Protein AF-A0A2U7PNF9-F1 (afdb_monomer_lite)

Sequence (178 aa):
MKEKFFTKRNGVICWSYKHEKCIKCGKTEHKHKGRGLCLSCFNKERRNIGNTPVLIKISRKREQIRKRIATILRNTKRKRILDKKIYQKIWRFEKVSKKMLKNGKNPLKIFLNGNLTYLPFEHLDKPSLKGSKYLNSKTEFKKNHKKYEVETRDYKRKLRILGLYKKYFNIYLKTKKG

Secondary structure (DSSP, 8-state):
---TT-EEETTEEESBTTBSS-TTT---SSB-SSTT-BHHHHHHHHHHTSHHHHHHHHHHHHHHHHHHHHHHHHHHHHHHHHHHHHHHHHHHHHHHHHHHHHTT--PPEEEETTEEEE-SSS--PPP----SSS---HHHHHHHHHHHHHHHHHHHHHHHHHHHHHHHHHHHHHHH--

Foldseek 3Di:
DDPPPFDDDPNQTCLDPPGRAQPPPRDPPARDPDDSHHPVVVVVVVVVVPVVVVVVVVVVVVVVVVVVVVVVVVVVVVVVVVLVVLVVLLVVQQVLQVVCVVVVHAFDWDDAPNDTDGGNHHDLDQDDQPDPPDDPDPVVSVVSVVVNVVVNVVNVVSVVRVVSVNVNVVVVVVVVVD

pLDDT: mean 86.36, std 11.68, range [44.34, 97.88]

Radius of gyration: 38.31 Å; chains: 1; bounding box: 54×42×113 Å

Structure (mmCIF, N/CA/C/O backbone):
data_AF-A0A2U7PNF9-F1
#
_entry.id   AF-A0A2U7PNF9-F1
#
loop_
_atom_site.group_PDB
_atom_site.id
_atom_site.type_symbol
_atom_site.label_atom_id
_atom_site.label_alt_id
_atom_site.label_comp_id
_atom_site.label_asym_id
_atom_site.label_entity_id
_atom_site.label_seq_id
_atom_site.pdbx_PDB_ins_code
_atom_site.Cartn_x
_atom_site.Cartn_y
_atom_site.Cartn_z
_atom_site.occupancy
_atom_site.B_iso_or_equiv
_atom_site.auth_seq_id
_atom_site.auth_comp_id
_atom_site.auth_asym_id
_atom_site.auth_atom_id
_atom_site.pdbx_PDB_model_num
ATOM 1 N N . MET A 1 1 ? 5.528 -13.860 58.099 1.00 46.25 1 MET A N 1
ATOM 2 C CA . MET A 1 1 ? 4.165 -14.018 57.537 1.00 46.25 1 MET A CA 1
ATOM 3 C C . MET A 1 1 ? 3.231 -13.036 58.235 1.00 46.25 1 MET A C 1
ATOM 5 O O . MET A 1 1 ? 3.243 -12.983 59.452 1.00 46.25 1 MET A O 1
ATOM 9 N N . LYS A 1 2 ? 2.511 -12.174 57.503 1.00 44.34 2 LYS A N 1
ATOM 10 C CA . LYS A 1 2 ? 1.688 -11.105 58.105 1.00 44.34 2 LYS A CA 1
ATOM 11 C C . LYS A 1 2 ? 0.285 -11.636 58.441 1.00 44.34 2 LYS A C 1
ATOM 13 O O . LYS A 1 2 ? -0.575 -11.637 57.568 1.00 44.34 2 LYS A O 1
ATOM 18 N N . GLU A 1 3 ? 0.022 -11.974 59.703 1.00 54.56 3 GLU A N 1
ATOM 19 C CA . GLU A 1 3 ? -1.313 -12.319 60.254 1.00 54.56 3 GLU A CA 1
ATOM 20 C C . GLU A 1 3 ? -2.328 -11.144 60.268 1.00 54.56 3 GLU A C 1
ATOM 22 O O . GLU A 1 3 ? -3.365 -11.187 60.924 1.00 54.56 3 GLU A O 1
ATOM 27 N N . LYS A 1 4 ? -2.075 -10.058 59.527 1.00 56.44 4 LYS A N 1
ATOM 28 C CA . LYS A 1 4 ? -2.762 -8.757 59.665 1.00 56.44 4 LYS A CA 1
ATOM 29 C C . LYS A 1 4 ? -4.192 -8.684 59.092 1.00 56.44 4 LYS A C 1
ATOM 31 O O . LYS A 1 4 ? -4.706 -7.584 58.910 1.00 56.44 4 LYS A O 1
ATOM 36 N N . PHE A 1 5 ? -4.848 -9.801 58.773 1.00 60.72 5 PHE A N 1
ATOM 37 C CA . PHE A 1 5 ? -6.148 -9.781 58.072 1.00 60.72 5 PHE A CA 1
ATOM 38 C C . PHE A 1 5 ? -7.369 -10.134 58.931 1.00 60.72 5 PHE A C 1
ATOM 40 O O . PHE A 1 5 ? -8.508 -9.979 58.466 1.00 60.72 5 PHE A O 1
ATOM 47 N N . PHE A 1 6 ? -7.170 -10.540 60.185 1.00 63.56 6 PHE A N 1
ATOM 48 C CA . PHE A 1 6 ? -8.270 -10.909 61.070 1.00 63.56 6 PHE A CA 1
ATOM 49 C C . PHE A 1 6 ? -8.359 -9.995 62.285 1.00 63.56 6 PHE A C 1
ATOM 51 O O . PHE A 1 6 ? -7.386 -9.748 62.987 1.00 63.56 6 PHE A O 1
ATOM 58 N N . THR A 1 7 ? -9.563 -9.486 62.518 1.00 69.31 7 THR A N 1
ATOM 59 C CA . THR A 1 7 ? -9.918 -8.756 63.732 1.00 69.31 7 THR A CA 1
ATOM 60 C C . THR A 1 7 ? -10.240 -9.783 64.808 1.00 69.31 7 THR A C 1
ATOM 62 O O . THR A 1 7 ? -11.112 -10.623 64.580 1.00 69.31 7 THR A O 1
ATOM 65 N N . LYS A 1 8 ? -9.547 -9.731 65.949 1.00 75.44 8 LYS A N 1
ATOM 66 C CA . LYS A 1 8 ? -9.885 -10.550 67.118 1.00 75.44 8 LYS A CA 1
ATOM 67 C C . LYS A 1 8 ? -10.947 -9.831 67.953 1.00 75.44 8 LYS A C 1
ATOM 69 O O . LYS A 1 8 ? -10.799 -8.639 68.215 1.00 75.44 8 LYS A O 1
ATOM 74 N N . ARG A 1 9 ? -11.996 -10.538 68.376 1.00 77.56 9 ARG A N 1
ATOM 75 C CA . ARG A 1 9 ? -12.979 -10.063 69.366 1.00 77.56 9 ARG A CA 1
ATOM 76 C C . ARG A 1 9 ? -13.060 -11.114 70.465 1.00 77.56 9 ARG A C 1
ATOM 78 O O . ARG A 1 9 ? -13.295 -12.275 70.160 1.00 77.56 9 ARG A O 1
ATOM 85 N N . ASN A 1 10 ? -12.802 -10.726 71.713 1.00 81.94 10 ASN A N 1
ATOM 86 C CA . ASN A 1 10 ? -12.757 -11.644 72.862 1.00 81.94 10 ASN A CA 1
ATOM 87 C C . ASN A 1 10 ? -11.854 -12.877 72.626 1.00 81.94 10 ASN A C 1
ATOM 89 O O . ASN A 1 10 ? -12.203 -13.991 72.988 1.00 81.94 10 ASN A O 1
ATOM 93 N N . GLY A 1 11 ? -10.717 -12.699 71.941 1.00 80.19 11 GLY A N 1
ATOM 94 C CA . GLY A 1 11 ? -9.792 -13.794 71.610 1.00 80.19 11 GLY A CA 1
ATOM 95 C C . GLY A 1 11 ? -10.156 -14.624 70.369 1.00 80.19 11 GLY A C 1
ATOM 96 O O . GLY A 1 11 ? -9.297 -15.345 69.866 1.00 80.19 11 GLY A O 1
ATOM 97 N N . VAL A 1 12 ? -11.359 -14.468 69.802 1.00 73.88 12 VAL A N 1
ATOM 98 C CA . VAL A 1 12 ? -11.832 -15.226 68.629 1.00 73.88 12 VAL A CA 1
ATOM 99 C C . VAL A 1 12 ? -11.498 -14.496 67.324 1.00 73.88 12 VAL A C 1
ATOM 101 O O . VAL A 1 12 ? -11.675 -13.282 67.208 1.00 73.88 12 VAL A O 1
ATOM 104 N N . ILE A 1 13 ? -11.004 -15.229 66.321 1.00 72.75 13 ILE A N 1
ATOM 105 C CA . ILE A 1 13 ? -10.683 -14.718 64.978 1.00 72.75 13 ILE A CA 1
ATOM 106 C C . ILE A 1 13 ? -11.988 -14.488 64.204 1.00 72.75 13 ILE A C 1
ATOM 108 O O . ILE A 1 13 ? -12.630 -15.440 63.769 1.00 72.75 13 ILE A O 1
ATOM 112 N N . CYS A 1 14 ? -12.376 -13.228 63.987 1.00 72.06 14 CYS A N 1
ATOM 113 C CA . CYS A 1 14 ? -13.635 -12.913 63.310 1.00 72.06 14 CYS A CA 1
ATOM 114 C C . CYS A 1 14 ? -13.465 -12.615 61.804 1.00 72.06 14 CYS A C 1
ATOM 116 O O . CYS A 1 14 ? -12.601 -11.845 61.351 1.00 72.06 14 CYS A O 1
ATOM 118 N N . TRP A 1 15 ? -14.378 -13.177 61.007 1.00 75.25 15 TRP A N 1
ATOM 119 C CA . TRP A 1 15 ? -14.531 -12.950 59.566 1.00 75.25 15 TRP A CA 1
ATOM 120 C C . TRP A 1 15 ? -14.931 -11.521 59.208 1.00 75.25 15 TRP A C 1
ATOM 122 O O . TRP A 1 15 ? -14.544 -11.002 58.169 1.00 75.25 15 TRP A O 1
ATOM 132 N N . SER A 1 16 ? -15.688 -10.844 60.057 1.00 76.38 16 SER A N 1
ATOM 133 C CA . SER A 1 16 ? -15.981 -9.412 60.005 1.00 76.38 16 SER A CA 1
ATOM 134 C C . SER A 1 16 ? -16.330 -8.946 61.419 1.00 76.38 16 SER A C 1
ATOM 136 O O . SER A 1 16 ? -16.435 -9.768 62.322 1.00 76.38 16 SER A O 1
ATOM 138 N N . TYR A 1 17 ? -16.575 -7.649 61.617 1.00 75.88 17 TYR A N 1
ATOM 139 C CA . TYR A 1 17 ? -17.043 -7.142 62.913 1.00 75.88 17 TYR A CA 1
ATOM 140 C C . TYR A 1 17 ? -18.308 -7.859 63.441 1.00 75.88 17 TYR A C 1
ATOM 142 O O . TYR A 1 17 ? -18.523 -7.911 64.649 1.00 75.88 17 TYR A O 1
ATOM 150 N N . LYS A 1 18 ? -19.131 -8.426 62.543 1.00 83.00 18 LYS A N 1
ATOM 151 C CA . LYS A 1 18 ? -20.409 -9.081 62.870 1.00 83.00 18 LYS A CA 1
ATOM 152 C C . LYS A 1 18 ? -20.438 -10.593 62.624 1.00 83.00 18 LYS A C 1
ATOM 154 O O . LYS A 1 18 ? -21.445 -11.220 62.928 1.00 83.00 18 LYS A O 1
ATOM 159 N N . HIS A 1 19 ? -19.402 -11.182 62.028 1.00 86.56 19 HIS A N 1
ATOM 160 C CA . HIS A 1 19 ? -19.457 -12.573 61.568 1.00 86.56 19 HIS A CA 1
ATOM 161 C C . HIS A 1 19 ? -18.149 -13.304 61.847 1.00 86.56 19 HIS A C 1
ATOM 163 O O . HIS A 1 19 ? -17.074 -12.756 61.623 1.00 86.56 19 HIS A O 1
ATOM 169 N N . GLU A 1 20 ? -18.237 -14.560 62.272 1.00 87.31 20 GLU A N 1
ATOM 170 C CA . GLU A 1 20 ? -17.078 -15.422 62.555 1.00 87.31 20 GLU A CA 1
ATOM 171 C C . GLU A 1 20 ? -16.657 -16.268 61.348 1.00 87.31 20 GLU A C 1
ATOM 173 O O . GLU A 1 20 ? -15.488 -16.607 61.201 1.00 87.31 20 GLU A O 1
ATOM 178 N N . LYS A 1 21 ? -17.588 -16.526 60.422 1.00 90.88 21 LYS A N 1
ATOM 179 C CA . LYS A 1 21 ? -17.378 -17.294 59.187 1.00 90.88 21 LYS A CA 1
ATOM 180 C C . LYS A 1 21 ? -18.183 -16.716 58.026 1.00 90.88 21 LYS A C 1
ATOM 182 O O . LYS A 1 21 ? -18.987 -15.801 58.208 1.00 90.88 21 LYS A O 1
ATOM 187 N N . CYS A 1 22 ? -17.989 -17.248 56.819 1.00 92.81 22 CYS A N 1
ATOM 188 C CA . CYS A 1 22 ? -18.810 -16.858 55.679 1.00 92.81 22 CYS A CA 1
ATOM 189 C C . CYS A 1 22 ? -20.295 -17.179 55.922 1.00 92.81 22 CYS A C 1
ATOM 191 O O . CYS A 1 22 ? -20.650 -18.347 56.059 1.00 92.81 22 CYS A O 1
ATOM 193 N N . ILE A 1 23 ? -21.170 -16.170 55.848 1.00 94.56 23 ILE A N 1
ATOM 194 C CA . ILE A 1 23 ? -22.616 -16.327 56.101 1.00 94.56 23 ILE A CA 1
ATOM 195 C C . ILE A 1 23 ? -23.332 -17.256 55.105 1.00 94.56 23 ILE A C 1
ATOM 197 O O . ILE A 1 23 ? -24.403 -17.760 55.405 1.00 94.56 23 ILE A O 1
ATOM 201 N N . LYS A 1 24 ? -22.749 -17.494 53.920 1.00 94.69 24 LYS A N 1
ATOM 202 C CA . LYS A 1 24 ? -23.373 -18.291 52.849 1.00 94.69 24 LYS A CA 1
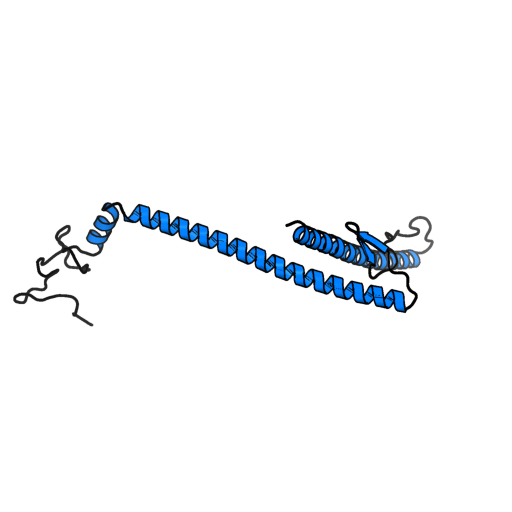ATOM 203 C C . LYS A 1 24 ? -22.898 -19.744 52.785 1.00 94.69 24 LYS A C 1
ATOM 205 O O . LYS A 1 24 ? -23.671 -20.609 52.408 1.00 94.69 24 LYS A O 1
ATOM 210 N N . CYS A 1 25 ? -21.624 -20.012 53.077 1.00 95.69 25 CYS A N 1
ATOM 211 C CA . CYS A 1 25 ? -21.040 -21.355 52.926 1.00 95.69 25 CYS A CA 1
ATOM 212 C C . CYS A 1 25 ? -20.303 -21.867 54.168 1.00 95.69 25 CYS A C 1
ATOM 214 O O . CYS A 1 25 ? -19.726 -22.945 54.118 1.00 95.69 25 CYS A O 1
ATOM 216 N N . GLY A 1 26 ? -20.235 -21.082 55.246 1.00 93.94 26 GLY A N 1
ATOM 217 C CA . GLY A 1 26 ? -19.571 -21.467 56.492 1.00 93.94 26 GLY A CA 1
ATOM 218 C C . GLY A 1 26 ? -18.038 -21.492 56.462 1.00 93.94 26 GLY A C 1
ATOM 219 O O . GLY A 1 26 ? -17.436 -21.619 57.520 1.00 93.94 26 GLY A O 1
ATOM 220 N N . LYS A 1 27 ? -17.387 -21.330 55.300 1.00 93.06 27 LYS A N 1
ATOM 221 C CA . LYS A 1 27 ? -15.916 -21.329 55.204 1.00 93.06 27 LYS A CA 1
ATOM 222 C C . LYS A 1 27 ? -15.268 -20.173 55.978 1.00 93.06 27 LYS A C 1
ATOM 224 O O . LYS A 1 27 ? -15.783 -19.050 55.970 1.00 93.06 27 LYS A O 1
ATOM 229 N N . THR A 1 28 ? -14.098 -20.459 56.546 1.00 89.50 28 THR A N 1
ATOM 230 C CA . THR A 1 28 ? -13.214 -19.550 57.301 1.00 89.50 28 THR A CA 1
ATOM 231 C C . THR A 1 28 ? -11.897 -19.257 56.560 1.00 89.50 28 THR A C 1
ATOM 233 O O . THR A 1 28 ? -10.952 -18.735 57.140 1.00 89.50 28 THR A O 1
ATOM 236 N N . GLU A 1 29 ? -11.829 -19.535 55.254 1.00 84.75 29 GLU A N 1
ATOM 237 C CA . GLU A 1 29 ? -10.658 -19.283 54.397 1.00 84.75 29 GLU A CA 1
ATOM 238 C C . GLU A 1 29 ? -10.976 -18.291 53.265 1.00 84.75 29 GLU A C 1
ATOM 240 O O . GLU A 1 29 ? -12.095 -18.255 52.738 1.00 84.75 29 GLU A O 1
ATOM 245 N N . HIS A 1 30 ? -10.013 -17.425 52.920 1.00 82.81 30 HIS A N 1
ATOM 246 C CA . HIS A 1 30 ? -10.139 -16.369 51.897 1.00 82.81 30 HIS A CA 1
ATOM 247 C C . HIS A 1 30 ? -11.239 -15.310 52.157 1.00 82.81 30 HIS A C 1
ATOM 249 O O . HIS A 1 30 ? -12.234 -15.197 51.426 1.00 82.81 30 HIS A O 1
ATOM 255 N N . LYS A 1 31 ? -11.034 -14.484 53.191 1.00 81.06 31 LYS A N 1
ATOM 256 C CA . LYS A 1 31 ? -11.922 -13.376 53.587 1.00 81.06 31 LYS A CA 1
ATOM 257 C C . LYS A 1 31 ? -12.031 -12.291 52.519 1.00 81.06 31 LYS A C 1
ATOM 259 O O . LYS A 1 31 ? -11.030 -11.752 52.053 1.00 81.06 31 LYS A O 1
ATOM 264 N N . HIS A 1 32 ? -13.266 -11.924 52.175 1.00 79.81 32 HIS A N 1
ATOM 265 C CA . HIS A 1 32 ? -13.543 -10.710 51.413 1.00 79.81 32 HIS A CA 1
ATOM 266 C C . HIS A 1 32 ? -13.747 -9.526 52.374 1.00 79.81 32 HIS A C 1
ATOM 268 O O . HIS A 1 32 ? -14.322 -9.689 53.448 1.00 79.81 32 HIS A O 1
ATOM 274 N N . LYS A 1 33 ? -13.301 -8.318 51.998 1.00 74.94 33 LYS A N 1
ATOM 275 C CA . LYS A 1 33 ? -13.272 -7.136 52.888 1.00 74.94 33 LYS A CA 1
ATOM 276 C C . LYS A 1 33 ? -14.651 -6.637 53.372 1.00 74.94 33 LYS A C 1
ATOM 278 O O . LYS A 1 33 ? -14.690 -5.758 54.221 1.00 74.94 33 LYS A O 1
ATOM 283 N N . GLY A 1 34 ? -15.774 -7.182 52.893 1.00 74.69 34 GLY A N 1
ATOM 284 C CA . GLY A 1 34 ? -17.117 -6.739 53.292 1.00 74.69 34 GLY A CA 1
ATOM 285 C C . GLY A 1 34 ? -18.207 -7.810 53.179 1.00 74.69 34 GLY A C 1
ATOM 286 O O . GLY A 1 34 ? -18.026 -8.813 52.485 1.00 74.69 34 GLY A O 1
ATOM 287 N N . ARG A 1 35 ? -19.347 -7.555 53.848 1.00 82.19 35 ARG A N 1
ATOM 288 C CA . ARG A 1 35 ? -20.610 -8.338 53.841 1.00 82.19 35 ARG A CA 1
ATOM 289 C C . ARG A 1 35 ? -20.588 -9.736 54.472 1.00 82.19 35 ARG A C 1
ATOM 291 O O . ARG A 1 35 ? -21.535 -10.488 54.307 1.00 82.19 35 ARG A O 1
ATOM 298 N N . GLY A 1 36 ? -19.519 -10.115 55.172 1.00 90.38 36 GLY A N 1
ATOM 299 C CA . GLY A 1 36 ? -19.467 -11.432 55.819 1.00 90.38 36 GLY A CA 1
ATOM 300 C C . GLY A 1 36 ? -19.377 -12.612 54.843 1.00 90.38 36 GLY A C 1
ATOM 301 O O . GLY A 1 36 ? -19.716 -13.731 55.208 1.00 90.38 36 GLY A O 1
ATOM 302 N N . LEU A 1 37 ? -18.933 -12.399 53.599 1.00 92.06 37 LEU A N 1
ATOM 303 C CA . LEU A 1 37 ? -18.790 -13.455 52.589 1.00 92.06 37 LEU A CA 1
ATOM 304 C C . LEU A 1 37 ? -17.324 -13.857 52.386 1.00 92.06 37 LEU A C 1
ATOM 306 O O . LEU A 1 37 ? -16.409 -13.059 52.596 1.00 92.06 37 LEU A O 1
ATOM 310 N N . CYS A 1 38 ? -17.081 -15.098 51.961 1.00 92.62 38 CYS A N 1
ATOM 311 C CA . CYS A 1 38 ? -15.786 -15.492 51.406 1.00 92.62 38 CYS A CA 1
ATOM 312 C C . CYS A 1 38 ? -15.643 -14.993 49.964 1.00 92.62 38 CYS A C 1
ATOM 314 O O . CYS A 1 38 ? -16.643 -14.684 49.306 1.00 92.62 38 CYS A O 1
ATOM 316 N N . LEU A 1 39 ? -14.409 -14.940 49.454 1.00 87.94 39 LEU A N 1
ATOM 317 C CA . LEU A 1 39 ? -14.112 -14.442 48.105 1.00 87.94 39 LEU A CA 1
ATOM 318 C C . LEU A 1 39 ? -14.954 -15.145 47.020 1.00 87.94 39 LEU A C 1
ATOM 320 O O . LEU A 1 39 ? -15.467 -14.500 46.107 1.00 87.94 39 LEU A O 1
ATOM 324 N N . SER A 1 40 ? -15.144 -16.463 47.148 1.00 91.81 40 SER A N 1
ATOM 325 C CA . SER A 1 40 ? -15.945 -17.265 46.213 1.00 91.81 40 SER A CA 1
ATOM 326 C C . SER A 1 40 ? -17.431 -16.888 46.246 1.00 91.81 40 SER A C 1
ATOM 328 O O . SER A 1 40 ? -18.023 -16.606 45.200 1.00 91.81 40 SER A O 1
ATOM 330 N N . CYS A 1 41 ? -18.031 -16.807 47.440 1.00 92.56 41 CYS A N 1
ATOM 331 C CA . CYS A 1 41 ? -19.439 -16.432 47.592 1.00 92.56 41 CYS A CA 1
ATOM 332 C C . CYS A 1 41 ? -19.696 -14.985 47.168 1.00 92.56 41 CYS A C 1
ATOM 334 O O . CYS A 1 41 ? -20.673 -14.735 46.464 1.00 92.56 41 CYS A O 1
ATOM 336 N N . PHE A 1 42 ? -18.797 -14.061 47.519 1.00 90.44 42 PHE A N 1
ATOM 337 C CA . PHE A 1 42 ? -18.866 -12.671 47.077 1.00 90.44 42 PHE A CA 1
ATOM 338 C C . PHE A 1 42 ? -18.815 -12.568 45.550 1.00 90.44 42 PHE A C 1
ATOM 340 O O . PHE A 1 42 ? -19.633 -11.880 44.950 1.00 90.44 42 PHE A O 1
ATOM 347 N N . ASN A 1 43 ? -17.905 -13.291 44.892 1.00 86.00 43 ASN A N 1
ATOM 348 C CA . ASN A 1 43 ? -17.815 -13.285 43.433 1.00 86.00 43 ASN A CA 1
ATOM 349 C C . ASN A 1 43 ? -19.061 -13.875 42.758 1.00 86.00 43 ASN A C 1
ATOM 351 O O . ASN A 1 43 ? -19.494 -13.335 41.740 1.00 86.00 43 ASN A O 1
ATOM 355 N N . LYS A 1 44 ? -19.648 -14.950 43.307 1.00 88.31 44 LYS A N 1
ATOM 356 C CA . LYS A 1 44 ? -20.925 -15.501 42.817 1.00 88.31 44 LYS A CA 1
ATOM 357 C C . LYS A 1 44 ? -22.056 -14.482 42.958 1.00 88.31 44 LYS A C 1
ATOM 359 O O . LYS A 1 44 ? -22.761 -14.217 41.993 1.00 88.31 44 LYS A O 1
ATOM 364 N N . GLU A 1 45 ? -22.189 -13.862 44.124 1.00 88.44 45 GLU A N 1
ATOM 365 C CA . GLU A 1 45 ? -23.226 -12.859 44.377 1.00 88.44 45 GLU A CA 1
ATOM 366 C C . GLU A 1 45 ? -23.041 -11.614 43.493 1.00 88.44 45 GLU A C 1
ATOM 368 O O . GLU A 1 45 ? -23.979 -11.164 42.842 1.00 88.44 45 GLU A O 1
ATOM 373 N N . ARG A 1 46 ? -21.803 -11.130 43.336 1.00 83.06 46 ARG A N 1
ATOM 374 C CA . ARG A 1 46 ? -21.459 -10.020 42.434 1.00 83.06 46 ARG A CA 1
ATOM 375 C C . ARG A 1 46 ? -21.771 -10.316 40.963 1.00 83.06 46 ARG A C 1
ATOM 377 O O . ARG A 1 46 ? -22.052 -9.386 40.206 1.00 83.06 46 ARG A O 1
ATOM 384 N N . ARG A 1 47 ? -21.686 -11.583 40.538 1.00 79.50 47 ARG A N 1
ATOM 385 C CA . ARG A 1 47 ? -22.113 -12.023 39.196 1.00 79.50 47 ARG A CA 1
ATOM 386 C C . ARG A 1 47 ? -23.638 -12.040 39.068 1.00 79.50 47 ARG A C 1
ATOM 388 O O . ARG A 1 47 ? -24.146 -11.656 38.021 1.00 79.50 47 ARG A O 1
ATOM 395 N N . ASN A 1 48 ? -24.345 -12.417 40.133 1.00 80.44 48 ASN A N 1
ATOM 396 C CA . ASN A 1 48 ? -25.807 -12.503 40.154 1.00 80.44 48 ASN A CA 1
ATOM 397 C C . ASN A 1 48 ? -26.504 -11.134 40.243 1.00 80.44 48 ASN A C 1
ATOM 399 O O . ASN A 1 48 ? -27.605 -11.000 39.730 1.00 80.44 48 ASN A O 1
ATOM 403 N N . ILE A 1 49 ? -25.859 -10.098 40.802 1.00 79.88 49 ILE A N 1
ATOM 404 C CA . ILE A 1 49 ? -26.398 -8.718 40.902 1.00 79.88 49 ILE A CA 1
ATOM 405 C C . ILE A 1 49 ? -26.589 -8.036 39.514 1.00 79.88 49 ILE A C 1
ATOM 407 O O . ILE A 1 49 ? -26.977 -6.879 39.419 1.00 79.88 49 ILE A O 1
ATOM 411 N N . GLY A 1 50 ? -26.344 -8.726 38.393 1.00 64.94 50 GLY A N 1
ATOM 412 C CA . GLY A 1 50 ? -26.841 -8.317 37.067 1.00 64.94 50 GLY A CA 1
ATOM 413 C C . GLY A 1 50 ? -26.102 -7.157 36.380 1.00 64.94 50 GLY A C 1
ATOM 414 O O . GLY A 1 50 ? -26.163 -7.035 35.158 1.00 64.94 50 GLY A O 1
ATOM 415 N N . ASN A 1 51 ? -25.311 -6.362 37.107 1.00 59.72 51 ASN A N 1
ATOM 416 C CA . ASN A 1 51 ? -24.546 -5.245 36.527 1.00 59.72 51 ASN A CA 1
ATOM 417 C C . ASN A 1 51 ? -23.189 -5.643 35.922 1.00 59.72 51 ASN A C 1
ATOM 419 O O . ASN A 1 51 ? -22.612 -4.912 35.113 1.00 59.72 51 ASN A O 1
ATOM 423 N N . THR A 1 52 ? -22.661 -6.818 36.263 1.00 63.88 52 THR A N 1
ATOM 424 C CA . THR A 1 52 ? -21.373 -7.301 35.740 1.00 63.88 52 THR A CA 1
ATOM 425 C C . THR A 1 52 ? -21.417 -7.689 34.254 1.00 63.88 52 THR A C 1
ATOM 427 O O . THR A 1 52 ? -20.497 -7.294 33.538 1.00 63.88 52 THR A O 1
ATOM 430 N N . PRO A 1 53 ? -22.451 -8.374 33.722 1.00 72.38 53 PRO A N 1
ATOM 431 C CA . PRO A 1 53 ? -22.547 -8.666 32.292 1.00 72.38 53 PRO A CA 1
ATOM 432 C C . PRO A 1 53 ? -22.611 -7.405 31.429 1.00 72.38 53 PRO A C 1
ATOM 434 O O . PRO A 1 53 ? -21.946 -7.345 30.396 1.00 72.38 53 PRO A O 1
ATOM 437 N N . VAL A 1 54 ? -23.374 -6.390 31.849 1.00 82.00 54 VAL A N 1
ATOM 438 C CA . VAL A 1 54 ? -23.545 -5.143 31.087 1.00 82.00 54 VAL A CA 1
ATOM 439 C C . VAL A 1 54 ? -22.237 -4.358 31.041 1.00 82.00 54 VAL A C 1
ATOM 441 O O . VAL A 1 54 ? -21.764 -4.028 29.954 1.00 82.00 54 VAL A O 1
ATOM 444 N N . LEU A 1 55 ? -21.586 -4.142 32.188 1.00 80.56 55 LEU A N 1
ATOM 445 C CA . LEU A 1 55 ? -20.300 -3.439 32.242 1.00 80.56 55 LEU A CA 1
ATOM 446 C C . LEU A 1 55 ? -19.189 -4.196 31.497 1.00 80.56 55 LEU A C 1
ATOM 448 O O . LEU A 1 55 ? -18.394 -3.575 30.790 1.00 80.56 55 LEU A O 1
ATOM 452 N N . ILE A 1 56 ? -19.157 -5.532 31.573 1.00 81.25 56 ILE A N 1
ATOM 453 C CA . ILE A 1 56 ? -18.221 -6.356 30.789 1.00 81.25 56 ILE A CA 1
ATOM 454 C C . ILE A 1 56 ? -18.516 -6.233 29.287 1.00 81.25 56 ILE A C 1
ATOM 456 O O . ILE A 1 56 ? -17.580 -6.076 28.500 1.00 81.25 56 ILE A O 1
ATOM 460 N N . LYS A 1 57 ? -19.789 -6.257 28.867 1.00 86.25 57 LYS A N 1
ATOM 461 C CA . LYS A 1 57 ? -20.188 -6.050 27.461 1.00 86.25 57 LYS A CA 1
ATOM 462 C C . LYS A 1 57 ? -19.769 -4.664 26.962 1.00 86.25 57 LYS A C 1
ATOM 464 O O . LYS A 1 57 ? -19.181 -4.570 25.885 1.00 86.25 57 LYS A O 1
ATOM 469 N N . ILE A 1 58 ? -20.011 -3.609 27.742 1.00 90.12 58 ILE A N 1
ATOM 470 C CA . ILE A 1 58 ? -19.589 -2.236 27.419 1.00 90.12 58 ILE A CA 1
ATOM 471 C C . ILE A 1 58 ? -18.065 -2.163 27.304 1.00 90.12 58 ILE A C 1
ATOM 473 O O . ILE A 1 58 ? -17.553 -1.632 26.321 1.00 90.12 58 ILE A O 1
ATOM 477 N N . SER A 1 59 ? -17.334 -2.737 28.262 1.00 87.62 59 SER A N 1
ATOM 478 C CA . SER A 1 59 ? -15.868 -2.783 28.244 1.00 87.62 59 SER A CA 1
ATOM 479 C C . SER A 1 59 ? -15.335 -3.494 26.993 1.00 87.62 59 SER A C 1
ATOM 481 O O . SER A 1 59 ? -14.494 -2.947 26.279 1.00 87.62 59 SER A O 1
ATOM 483 N N . ARG A 1 60 ? -15.901 -4.656 26.640 1.00 88.81 60 ARG A N 1
ATOM 484 C CA . ARG A 1 60 ? -15.556 -5.389 25.408 1.00 88.81 60 ARG A CA 1
ATOM 485 C C . ARG A 1 60 ? -15.836 -4.568 24.149 1.00 88.81 60 ARG A C 1
ATOM 487 O O . ARG A 1 60 ? -14.978 -4.510 23.272 1.00 88.81 60 ARG A O 1
ATOM 494 N N . LYS A 1 61 ? -16.995 -3.901 24.065 1.00 95.25 61 LYS A N 1
ATOM 495 C CA . LYS A 1 61 ? -17.320 -3.005 22.940 1.00 95.25 61 LYS A CA 1
ATOM 496 C C . LYS A 1 61 ? -16.329 -1.840 22.845 1.00 95.25 61 LYS A C 1
ATOM 498 O O . LYS A 1 61 ? -15.829 -1.561 21.759 1.00 95.25 61 LYS A O 1
ATOM 503 N N . ARG A 1 62 ? -15.991 -1.198 23.970 1.00 94.44 62 ARG A N 1
ATOM 504 C CA . ARG A 1 62 ? -14.978 -0.127 24.023 1.00 94.44 62 ARG A CA 1
ATOM 505 C C . ARG A 1 62 ? -13.620 -0.616 23.527 1.00 94.44 62 ARG A C 1
ATOM 507 O O . ARG A 1 62 ? -12.985 0.069 22.731 1.00 94.44 62 ARG A O 1
ATOM 514 N N . GLU A 1 63 ? -13.205 -1.809 23.937 1.00 92.94 63 GLU A N 1
ATOM 515 C CA . GLU A 1 63 ? -11.945 -2.405 23.493 1.00 92.94 63 GLU A CA 1
ATOM 516 C C . GLU A 1 63 ? -11.946 -2.720 21.990 1.00 92.94 63 GLU A C 1
ATOM 518 O O . GLU A 1 63 ? -10.983 -2.418 21.284 1.00 92.94 63 GLU A O 1
ATOM 523 N N . GLN A 1 64 ? -13.048 -3.248 21.453 1.00 95.44 64 GLN A N 1
ATOM 524 C CA . GLN A 1 64 ? -13.195 -3.463 20.010 1.00 95.44 64 GLN A CA 1
ATOM 525 C C . GLN A 1 64 ? -13.109 -2.148 19.221 1.00 95.44 64 GLN A C 1
ATOM 527 O O . GLN A 1 64 ? -12.407 -2.084 18.209 1.00 95.44 64 GLN A O 1
ATOM 532 N N . ILE A 1 65 ? -13.777 -1.090 19.691 1.00 95.50 65 ILE A N 1
ATOM 533 C CA . ILE A 1 65 ? -13.713 0.245 19.078 1.00 95.50 65 ILE A CA 1
ATOM 534 C C . ILE A 1 65 ? -12.277 0.783 19.117 1.00 95.50 65 ILE A C 1
ATOM 536 O O . ILE A 1 65 ? -11.763 1.205 18.081 1.00 95.50 65 ILE A O 1
ATOM 540 N N . ARG A 1 66 ? -11.586 0.698 20.263 1.00 92.81 66 ARG A N 1
ATOM 541 C CA . ARG A 1 66 ? -10.172 1.103 20.388 1.00 92.81 66 ARG A CA 1
ATOM 542 C C . ARG A 1 66 ? -9.277 0.369 19.393 1.00 92.81 66 ARG A C 1
ATOM 544 O O . ARG A 1 66 ? -8.493 1.014 18.696 1.00 92.81 66 ARG A O 1
ATOM 551 N N . LYS A 1 67 ? -9.426 -0.953 19.257 1.00 92.12 67 LYS A N 1
ATOM 552 C CA . LYS A 1 67 ? -8.673 -1.754 18.275 1.00 92.12 67 LYS A CA 1
ATOM 553 C C . LYS A 1 67 ? -8.954 -1.324 16.833 1.00 92.12 67 LYS A C 1
ATOM 555 O O . LYS A 1 67 ? -8.016 -1.238 16.033 1.00 92.12 67 LYS A O 1
ATOM 560 N N . ARG A 1 68 ? -10.211 -1.015 16.494 1.00 93.88 68 ARG A N 1
ATOM 561 C CA . ARG A 1 68 ? -10.585 -0.485 15.169 1.00 93.88 68 ARG A CA 1
ATOM 562 C C . ARG A 1 68 ? -9.925 0.869 14.907 1.00 93.88 68 ARG A C 1
ATOM 564 O O . ARG A 1 68 ? -9.233 1.005 13.900 1.00 93.88 68 ARG A O 1
ATOM 571 N N . ILE A 1 69 ? -10.037 1.818 15.837 1.00 90.44 69 ILE A N 1
ATOM 572 C CA . ILE A 1 69 ? -9.402 3.144 15.735 1.00 90.44 69 ILE A CA 1
ATOM 573 C C . ILE A 1 69 ? -7.882 3.010 15.581 1.00 90.44 69 ILE A C 1
ATOM 575 O O . ILE A 1 69 ? -7.303 3.577 14.657 1.00 90.44 69 ILE A O 1
ATOM 579 N N . ALA A 1 70 ? -7.224 2.200 16.414 1.00 87.94 70 ALA A N 1
ATOM 580 C CA . ALA A 1 70 ? -5.779 1.980 16.337 1.00 87.94 70 ALA A CA 1
ATOM 581 C C . ALA A 1 70 ? -5.340 1.369 14.995 1.00 87.94 70 ALA A C 1
ATOM 583 O O . ALA A 1 70 ? -4.249 1.651 14.496 1.00 87.94 70 ALA A O 1
ATOM 584 N N . THR A 1 71 ? -6.175 0.521 14.395 1.00 89.62 71 THR A N 1
ATOM 585 C CA . THR A 1 71 ? -5.923 -0.055 13.066 1.00 89.62 71 THR A CA 1
ATOM 586 C C . THR A 1 71 ? -6.050 1.004 11.974 1.00 89.62 71 THR A C 1
ATOM 588 O O . THR A 1 71 ? -5.163 1.111 11.126 1.00 89.62 71 THR A O 1
ATOM 591 N N . ILE A 1 72 ? -7.087 1.844 12.039 1.00 84.75 72 ILE A N 1
ATOM 592 C CA . ILE A 1 72 ? -7.273 2.980 11.126 1.00 84.75 72 ILE A CA 1
ATOM 593 C C . ILE A 1 72 ? -6.076 3.934 11.219 1.00 84.75 72 ILE A C 1
ATOM 595 O O . ILE A 1 72 ? -5.448 4.218 10.202 1.00 84.75 72 ILE A O 1
ATOM 599 N N . LEU A 1 73 ? -5.683 4.354 12.425 1.00 79.94 73 LEU A N 1
ATOM 600 C CA . LEU A 1 73 ? -4.546 5.258 12.635 1.00 79.94 73 LEU A CA 1
ATOM 601 C C . LEU A 1 73 ? -3.227 4.671 12.110 1.00 79.94 73 LEU A C 1
ATOM 603 O O . LEU A 1 73 ? -2.463 5.374 11.441 1.00 79.94 73 LEU A O 1
ATOM 607 N N . ARG A 1 74 ? -2.969 3.376 12.346 1.00 75.31 74 ARG A N 1
ATOM 608 C CA . ARG A 1 74 ? -1.797 2.675 11.790 1.00 75.31 74 ARG A CA 1
ATOM 609 C C . ARG A 1 74 ? -1.807 2.670 10.262 1.00 75.31 74 ARG A C 1
ATOM 611 O O . ARG A 1 74 ? -0.779 2.973 9.653 1.00 75.31 74 ARG A O 1
ATOM 618 N N . ASN A 1 75 ? -2.952 2.387 9.645 1.00 73.00 75 ASN A N 1
ATOM 619 C CA . ASN A 1 75 ? -3.095 2.387 8.189 1.00 73.00 75 ASN A CA 1
ATOM 620 C C . ASN A 1 75 ? -2.912 3.792 7.598 1.00 73.00 75 ASN A C 1
ATOM 622 O O . ASN A 1 75 ? -2.185 3.946 6.616 1.00 73.00 75 ASN A O 1
ATOM 626 N N . THR A 1 76 ? -3.469 4.824 8.232 1.00 74.62 76 THR A N 1
ATOM 627 C CA . THR A 1 76 ? -3.289 6.226 7.828 1.00 74.62 76 THR A CA 1
ATOM 628 C C . THR A 1 76 ? -1.824 6.657 7.932 1.00 74.62 76 THR A C 1
ATOM 630 O O . THR A 1 76 ? -1.286 7.243 6.991 1.00 74.62 76 THR A O 1
ATOM 633 N N . LYS A 1 77 ? -1.127 6.308 9.025 1.00 73.12 77 LYS A N 1
ATOM 634 C CA . LYS A 1 77 ? 0.314 6.580 9.184 1.00 73.12 77 LYS A CA 1
ATOM 635 C C . LYS A 1 77 ? 1.144 5.846 8.126 1.00 73.12 77 LYS A C 1
ATOM 637 O O . LYS A 1 77 ? 2.023 6.451 7.512 1.00 73.12 77 LYS A O 1
ATOM 642 N N . ARG A 1 78 ? 0.850 4.566 7.866 1.00 61.22 78 ARG A N 1
ATOM 643 C CA . ARG A 1 78 ? 1.521 3.768 6.824 1.00 61.22 78 ARG A CA 1
ATOM 644 C C . ARG A 1 78 ? 1.305 4.365 5.432 1.00 61.22 78 ARG A C 1
ATOM 646 O O . ARG A 1 78 ? 2.265 4.422 4.666 1.00 61.22 78 ARG A O 1
ATOM 653 N N . LYS A 1 79 ? 0.092 4.845 5.132 1.00 65.94 79 LYS A N 1
ATOM 654 C CA . LYS A 1 79 ? -0.230 5.562 3.891 1.00 65.94 79 LYS A CA 1
ATOM 655 C C . LYS A 1 79 ? 0.636 6.819 3.753 1.00 65.94 79 LYS A C 1
ATOM 657 O O . LYS A 1 79 ? 1.405 6.892 2.804 1.00 65.94 79 LYS A O 1
ATOM 662 N N . ARG A 1 80 ? 0.673 7.694 4.770 1.00 70.12 80 ARG A N 1
ATOM 663 C CA . ARG A 1 80 ? 1.540 8.896 4.781 1.00 70.12 80 ARG A CA 1
ATOM 664 C C . ARG A 1 80 ? 3.027 8.576 4.553 1.00 70.12 80 ARG A C 1
ATOM 666 O O . ARG A 1 80 ? 3.704 9.273 3.802 1.00 70.12 80 ARG A O 1
ATOM 673 N N . ILE A 1 81 ? 3.553 7.516 5.176 1.00 71.50 81 ILE A N 1
ATOM 674 C CA . ILE A 1 81 ? 4.955 7.093 4.985 1.00 71.50 81 ILE A CA 1
ATOM 675 C C . ILE A 1 81 ? 5.195 6.597 3.553 1.00 71.50 81 ILE A C 1
ATOM 677 O O . ILE A 1 81 ? 6.224 6.918 2.950 1.00 71.50 81 ILE A O 1
ATOM 681 N N . LEU A 1 82 ? 4.273 5.797 3.012 1.00 67.56 82 LEU A N 1
ATOM 682 C CA . LEU A 1 82 ? 4.358 5.299 1.642 1.00 67.56 82 LEU A CA 1
ATOM 683 C C . LEU A 1 82 ? 4.324 6.459 0.641 1.00 67.56 82 LEU A C 1
ATOM 685 O O . LEU A 1 82 ? 5.138 6.478 -0.283 1.00 67.56 82 LEU A O 1
ATOM 689 N N . ASP A 1 83 ? 3.460 7.442 0.883 1.00 80.25 83 ASP A N 1
ATOM 690 C CA . ASP A 1 83 ? 3.328 8.650 0.071 1.00 80.25 83 ASP A CA 1
ATOM 691 C C . ASP A 1 83 ? 4.640 9.454 0.086 1.00 80.25 83 ASP A C 1
ATOM 693 O O . ASP A 1 83 ? 5.152 9.804 -0.977 1.00 80.25 83 ASP A O 1
ATOM 697 N N . LYS A 1 84 ? 5.284 9.617 1.256 1.00 88.00 84 LYS A N 1
ATOM 698 C CA . LYS A 1 84 ? 6.607 10.268 1.377 1.00 88.00 84 LYS A CA 1
ATOM 699 C C . LYS A 1 84 ? 7.697 9.545 0.574 1.00 88.00 84 LYS A C 1
ATOM 701 O O . LYS A 1 84 ? 8.479 10.193 -0.120 1.00 88.00 84 LYS A O 1
ATOM 706 N N . LYS A 1 85 ? 7.764 8.208 0.639 1.00 89.25 85 LYS A N 1
ATOM 707 C CA . LYS A 1 85 ? 8.762 7.420 -0.118 1.00 89.25 85 LYS A CA 1
ATOM 708 C C . LYS A 1 85 ? 8.529 7.486 -1.628 1.00 89.25 85 LYS A C 1
ATOM 710 O O . LYS A 1 85 ? 9.496 7.535 -2.387 1.00 89.25 85 LYS A O 1
ATOM 715 N N . ILE A 1 86 ? 7.269 7.458 -2.068 1.00 91.31 86 ILE A N 1
ATOM 716 C CA . ILE A 1 86 ? 6.917 7.615 -3.485 1.00 91.31 86 ILE A CA 1
ATOM 717 C C . ILE A 1 86 ? 7.314 9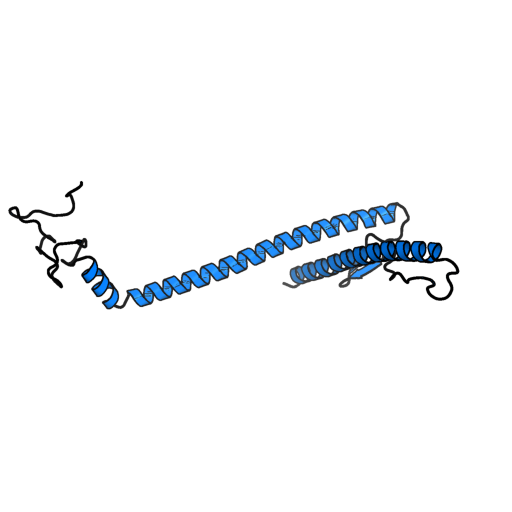.017 -3.950 1.00 91.31 86 ILE A C 1
ATOM 719 O O . ILE A 1 86 ? 8.051 9.125 -4.927 1.00 91.31 86 ILE A O 1
ATOM 723 N N . TYR A 1 87 ? 6.933 10.059 -3.207 1.00 89.62 87 TYR A N 1
ATOM 724 C CA . TYR A 1 87 ? 7.282 11.447 -3.510 1.00 89.62 87 TYR A CA 1
ATOM 725 C C . TYR A 1 87 ? 8.796 11.648 -3.662 1.00 89.62 87 TYR A C 1
ATOM 727 O O . TYR A 1 87 ? 9.250 12.170 -4.674 1.00 89.62 87 TYR A O 1
ATOM 735 N N . GLN A 1 88 ? 9.603 11.147 -2.721 1.00 93.25 88 GLN A N 1
ATOM 736 C CA . GLN A 1 88 ? 11.066 11.247 -2.802 1.00 93.25 88 GLN A CA 1
ATOM 737 C C . GLN A 1 88 ? 11.649 10.586 -4.061 1.00 93.25 88 GLN A C 1
ATOM 739 O O . GLN A 1 88 ? 12.613 11.096 -4.633 1.00 93.25 88 GLN A O 1
ATOM 744 N N . LYS A 1 89 ? 11.089 9.452 -4.503 1.00 95.00 89 LYS A N 1
ATOM 745 C CA . LYS A 1 89 ? 11.523 8.793 -5.745 1.00 95.00 89 LYS A CA 1
ATOM 746 C C . LYS A 1 89 ? 11.152 9.617 -6.975 1.00 95.00 89 LYS A C 1
ATOM 748 O O . LYS A 1 89 ? 12.010 9.808 -7.830 1.00 95.00 89 LYS A O 1
ATOM 753 N N . ILE A 1 90 ? 9.917 10.119 -7.036 1.00 93.69 90 ILE A N 1
ATOM 754 C CA . ILE A 1 90 ? 9.452 10.985 -8.128 1.00 93.69 90 ILE A CA 1
ATOM 755 C C . ILE A 1 90 ? 10.313 12.245 -8.215 1.00 93.69 90 ILE A C 1
ATOM 757 O O . ILE A 1 90 ? 10.856 12.533 -9.274 1.00 93.69 90 ILE A O 1
ATOM 761 N N . TRP A 1 91 ? 10.567 12.908 -7.088 1.00 94.31 91 TRP A N 1
ATOM 762 C CA . TRP A 1 91 ? 11.433 14.085 -7.026 1.00 94.31 91 TRP A CA 1
ATOM 763 C C . TRP A 1 91 ? 12.850 13.820 -7.565 1.00 94.31 91 TRP A C 1
ATOM 765 O O . TRP A 1 91 ? 13.409 14.629 -8.309 1.00 94.31 91 TRP A O 1
ATOM 775 N N . ARG A 1 92 ? 13.440 12.655 -7.253 1.00 96.88 92 ARG A N 1
ATOM 776 C CA . ARG A 1 92 ? 14.733 12.248 -7.836 1.00 96.88 92 ARG A CA 1
ATOM 777 C C . ARG A 1 92 ? 14.643 12.055 -9.352 1.00 96.88 92 ARG A C 1
ATOM 779 O O . ARG A 1 92 ? 15.557 12.461 -10.062 1.00 96.88 92 ARG A O 1
ATOM 786 N N . PHE A 1 93 ? 13.566 11.459 -9.858 1.00 96.62 93 PHE A N 1
ATOM 787 C CA . PHE A 1 93 ? 13.362 11.282 -11.300 1.00 96.62 93 PHE A CA 1
ATOM 788 C C . PHE A 1 93 ? 13.132 12.605 -12.034 1.00 96.62 93 PHE A C 1
ATOM 790 O O . PHE A 1 93 ? 13.661 12.794 -13.128 1.00 96.62 93 PHE A O 1
ATOM 797 N N . GLU A 1 94 ? 12.441 13.559 -11.418 1.00 93.94 94 GLU A N 1
ATOM 798 C CA . GLU A 1 94 ? 12.300 14.913 -11.957 1.00 93.94 94 GLU A CA 1
ATOM 799 C C . GLU A 1 94 ? 13.652 15.625 -12.046 1.00 93.94 94 GLU A C 1
ATOM 801 O O . GLU A 1 94 ? 13.955 16.244 -13.065 1.00 93.94 94 GLU A O 1
ATOM 806 N N . LYS A 1 95 ? 14.510 15.491 -11.025 1.00 97.06 95 LYS A N 1
ATOM 807 C CA . LYS A 1 95 ? 15.891 16.004 -11.068 1.00 97.06 95 LYS A CA 1
ATOM 808 C C . LYS A 1 95 ? 16.684 15.397 -12.230 1.00 97.06 95 LYS A C 1
ATOM 810 O O . LYS A 1 95 ? 17.373 16.134 -12.932 1.00 97.06 95 LYS A O 1
ATOM 815 N N . VAL A 1 96 ? 16.569 14.085 -12.455 1.00 97.38 96 VAL A N 1
ATOM 816 C CA . VAL A 1 96 ? 17.222 13.404 -13.589 1.00 97.38 96 VAL A CA 1
ATOM 817 C C . VAL A 1 96 ? 16.687 13.926 -14.921 1.00 97.38 96 VAL A C 1
ATOM 819 O O . VAL A 1 96 ? 17.480 14.278 -15.786 1.00 97.38 96 VAL A O 1
ATOM 822 N N . SER A 1 97 ? 15.370 14.059 -15.065 1.00 96.50 97 SER A N 1
ATOM 823 C CA . SER A 1 97 ? 14.736 14.558 -16.295 1.00 96.50 97 SER A CA 1
ATOM 824 C C . SER A 1 97 ? 15.146 16.005 -16.596 1.00 96.50 97 SER A C 1
ATOM 826 O O . SER A 1 97 ? 15.486 16.336 -17.728 1.00 96.50 97 SER A O 1
ATOM 828 N N . LYS A 1 98 ? 15.227 16.860 -15.567 1.00 97.12 98 LYS A N 1
ATOM 829 C CA . LYS A 1 98 ? 15.765 18.226 -15.688 1.00 97.12 98 LYS A CA 1
ATOM 830 C C . LYS A 1 98 ? 17.236 18.229 -16.110 1.00 97.12 98 LYS A C 1
ATOM 832 O O . LYS A 1 98 ? 17.627 19.057 -16.923 1.00 97.12 98 LYS A O 1
ATOM 837 N N . LYS A 1 99 ? 18.053 17.312 -15.580 1.00 97.88 99 LYS A N 1
ATOM 838 C CA . LYS A 1 99 ? 19.458 17.162 -15.994 1.00 97.88 99 LYS A CA 1
ATOM 839 C C . 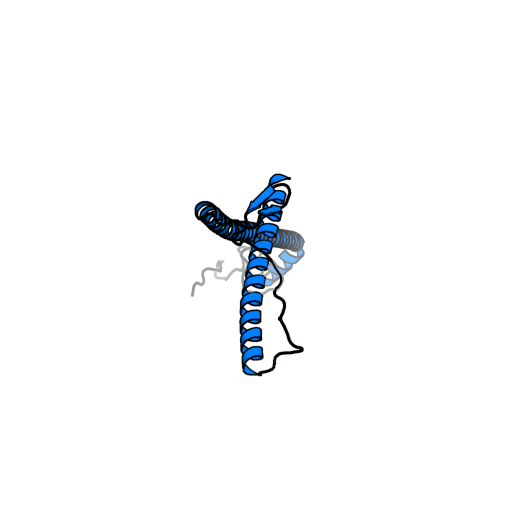LYS A 1 99 ? 19.571 16.686 -17.447 1.00 97.88 99 LYS A C 1
ATOM 841 O O . LYS A 1 99 ? 20.436 17.170 -18.160 1.00 97.88 99 LYS A O 1
ATOM 846 N N . MET A 1 100 ? 18.689 15.790 -17.896 1.00 97.81 100 MET A N 1
ATOM 847 C CA . MET A 1 100 ? 18.623 15.365 -19.299 1.00 97.81 100 MET A CA 1
ATOM 848 C C . MET A 1 100 ? 18.355 16.550 -20.229 1.00 97.81 100 MET A C 1
ATOM 850 O O . MET A 1 100 ? 19.126 16.742 -21.162 1.00 97.81 100 MET A O 1
ATOM 854 N N . LEU A 1 101 ? 17.354 17.382 -19.915 1.00 97.06 101 LEU A N 1
ATOM 855 C CA . LEU A 1 101 ? 17.046 18.589 -20.695 1.00 97.06 101 LEU A CA 1
ATOM 856 C C . LEU A 1 101 ? 18.241 19.544 -20.778 1.00 97.06 101 LEU A C 1
ATOM 858 O O . LEU A 1 101 ? 18.573 20.017 -21.858 1.00 97.06 101 LEU A O 1
ATOM 862 N N . LYS A 1 102 ? 18.933 19.778 -19.654 1.00 97.50 102 LYS A N 1
ATOM 863 C CA . LYS A 1 102 ? 20.151 20.608 -19.627 1.00 97.50 102 LYS A CA 1
ATOM 864 C C . LYS A 1 102 ? 21.278 20.054 -20.500 1.00 97.50 102 LYS A C 1
ATOM 866 O O . LYS A 1 102 ? 22.073 20.823 -21.017 1.00 97.50 102 LYS A O 1
ATOM 871 N N . ASN A 1 103 ? 21.331 18.737 -20.667 1.00 97.75 103 ASN A N 1
ATOM 872 C CA . ASN A 1 103 ? 22.331 18.056 -21.482 1.00 97.75 103 ASN A CA 1
ATOM 873 C C . ASN A 1 103 ? 21.880 17.881 -22.947 1.00 97.75 103 ASN A C 1
ATOM 875 O O . ASN A 1 103 ? 22.451 17.048 -23.647 1.00 97.75 103 ASN A O 1
ATOM 879 N N . GLY A 1 104 ? 20.824 18.573 -23.391 1.00 97.25 104 GLY A N 1
ATOM 880 C CA . GLY A 1 104 ? 20.293 18.462 -24.754 1.00 97.25 104 GLY A CA 1
ATOM 881 C C . GLY A 1 104 ? 19.591 17.134 -25.061 1.00 97.25 104 GLY A C 1
ATOM 882 O O . GLY A 1 104 ? 19.313 16.838 -26.219 1.00 97.25 104 GLY A O 1
ATOM 883 N N . LYS A 1 105 ? 19.300 16.312 -24.045 1.00 97.38 105 LYS A N 1
ATOM 884 C CA . LYS A 1 105 ? 18.543 15.063 -24.209 1.00 97.38 105 LYS A CA 1
ATOM 885 C C . LYS A 1 105 ? 17.045 15.323 -24.104 1.00 97.38 105 LYS A C 1
ATOM 887 O O . LYS A 1 105 ? 16.610 16.172 -23.326 1.00 97.38 105 LYS A O 1
ATOM 892 N N . ASN A 1 106 ? 16.257 14.510 -24.804 1.00 96.69 106 ASN A N 1
ATOM 893 C CA . ASN A 1 106 ? 14.799 14.616 -24.846 1.00 96.69 106 ASN A CA 1
ATOM 894 C C . ASN A 1 106 ? 14.136 13.572 -23.930 1.00 96.69 106 ASN A C 1
ATOM 896 O O . ASN A 1 106 ? 13.881 12.451 -24.368 1.00 96.69 106 ASN A O 1
ATOM 900 N N . PRO A 1 107 ? 13.845 13.891 -22.652 1.00 97.31 107 PRO A N 1
ATOM 901 C CA . PRO A 1 107 ? 13.087 12.984 -21.796 1.00 97.31 107 PRO A CA 1
ATOM 902 C C . PRO A 1 107 ? 11.689 12.722 -22.366 1.00 97.31 107 PRO A C 1
ATOM 904 O O . PRO A 1 107 ? 11.049 13.624 -22.915 1.00 97.31 107 PRO A O 1
ATOM 907 N N . LEU A 1 108 ? 11.191 11.501 -22.168 1.00 97.56 108 LEU A N 1
ATOM 908 C CA . LEU A 1 108 ? 9.875 11.074 -22.622 1.00 97.56 108 LEU A CA 1
ATOM 909 C C . LEU A 1 108 ? 8.798 11.937 -21.964 1.00 97.56 108 LEU A C 1
ATOM 911 O O . LEU A 1 108 ? 8.644 11.953 -20.737 1.00 97.56 108 LEU A O 1
ATOM 915 N N . LYS A 1 109 ? 8.049 12.648 -22.804 1.00 97.62 109 LYS A N 1
ATOM 916 C CA . LYS A 1 109 ? 6.923 13.489 -22.406 1.00 97.62 109 LYS A CA 1
ATOM 917 C C . LYS A 1 109 ? 5.660 12.639 -22.379 1.00 97.62 109 LYS A C 1
ATOM 919 O O . LYS A 1 109 ? 5.341 11.980 -23.364 1.00 97.62 109 LYS A O 1
ATOM 924 N N . ILE A 1 110 ? 4.934 12.660 -21.268 1.00 96.69 110 ILE A N 1
ATOM 925 C CA . ILE A 1 110 ? 3.645 11.978 -21.141 1.00 96.69 110 ILE A CA 1
ATOM 926 C C . ILE A 1 110 ? 2.624 12.887 -20.469 1.00 96.69 110 ILE A C 1
ATOM 928 O O . ILE A 1 110 ? 2.950 13.626 -19.542 1.00 96.69 110 ILE A O 1
ATOM 932 N N . PHE A 1 111 ? 1.370 12.797 -20.899 1.00 96.12 111 PHE A N 1
ATOM 933 C CA . PHE A 1 111 ? 0.258 13.411 -20.186 1.00 96.12 111 PHE A CA 1
ATOM 934 C C . PHE A 1 111 ? -0.269 12.439 -19.132 1.00 96.12 111 PHE A C 1
ATOM 936 O O . PHE A 1 111 ? -0.739 11.346 -19.449 1.00 96.12 111 PHE A O 1
ATOM 943 N N . LEU A 1 112 ? -0.177 12.833 -17.863 1.00 92.94 112 LEU A N 1
ATOM 944 C CA . LEU A 1 112 ? -0.738 12.090 -16.740 1.00 92.94 112 LEU A CA 1
ATOM 945 C C . LEU A 1 112 ? -1.714 12.985 -15.993 1.00 92.94 112 LEU A C 1
ATOM 947 O O . LEU A 1 112 ? -1.328 14.013 -15.441 1.00 92.94 112 LEU A O 1
ATOM 951 N N . ASN A 1 113 ? -2.979 12.565 -15.943 1.00 87.00 113 ASN A N 1
ATOM 952 C CA . ASN A 1 113 ? -4.021 13.235 -15.165 1.00 87.00 113 ASN A CA 1
ATOM 953 C C . ASN A 1 113 ? -4.105 14.749 -15.453 1.00 87.00 113 ASN A C 1
ATOM 955 O O . ASN A 1 113 ? -4.128 15.558 -14.528 1.00 87.00 113 ASN A O 1
ATOM 959 N N . GLY A 1 114 ? -4.079 15.124 -16.737 1.00 89.88 114 GLY A N 1
ATOM 960 C CA . GLY A 1 114 ? -4.150 16.519 -17.190 1.00 89.88 114 GLY A CA 1
ATOM 961 C C . GLY A 1 114 ? -2.851 17.323 -17.061 1.00 89.88 114 GLY A C 1
ATOM 962 O O . GLY A 1 114 ? -2.832 18.483 -17.445 1.00 89.88 114 GLY A O 1
ATOM 963 N N . ASN A 1 115 ? -1.760 16.731 -16.562 1.00 90.88 115 ASN A N 1
ATOM 964 C CA . ASN A 1 115 ? -0.470 17.407 -16.433 1.00 90.88 115 ASN A CA 1
ATOM 965 C C . ASN A 1 115 ? 0.571 16.793 -17.373 1.00 90.88 115 ASN A C 1
ATOM 967 O O . ASN A 1 115 ? 0.748 15.569 -17.414 1.00 90.88 115 ASN A O 1
ATOM 971 N N . LEU A 1 116 ? 1.308 17.646 -18.083 1.00 95.75 116 LEU A N 1
ATOM 972 C CA . LEU A 1 116 ? 2.475 17.235 -18.854 1.00 95.75 116 LEU A CA 1
ATOM 973 C C . LEU A 1 116 ? 3.622 16.880 -17.898 1.00 95.75 116 LEU A C 1
ATOM 975 O O . LEU A 1 116 ? 4.067 17.707 -17.104 1.00 95.75 116 LEU A O 1
ATOM 979 N N . THR A 1 117 ? 4.100 15.641 -17.967 1.00 95.25 117 THR A N 1
ATOM 980 C CA . THR A 1 117 ? 5.164 15.108 -17.108 1.00 95.25 117 THR A CA 1
ATOM 981 C C . THR A 1 117 ? 6.324 14.593 -17.952 1.00 95.25 117 THR A C 1
ATOM 983 O O . THR A 1 117 ? 6.119 13.970 -18.992 1.00 95.25 117 THR A O 1
ATOM 986 N N . TYR A 1 118 ? 7.547 14.808 -17.470 1.00 97.12 118 TYR A N 1
ATOM 987 C CA . TYR A 1 118 ? 8.780 14.332 -18.093 1.00 97.12 118 TYR A CA 1
ATOM 988 C C . TYR A 1 118 ? 9.326 13.131 -17.321 1.00 97.12 118 TYR A C 1
ATOM 990 O O . TYR A 1 118 ? 9.505 13.201 -16.101 1.00 97.12 118 TYR A O 1
ATOM 998 N N . LEU A 1 119 ? 9.582 12.031 -18.023 1.00 96.44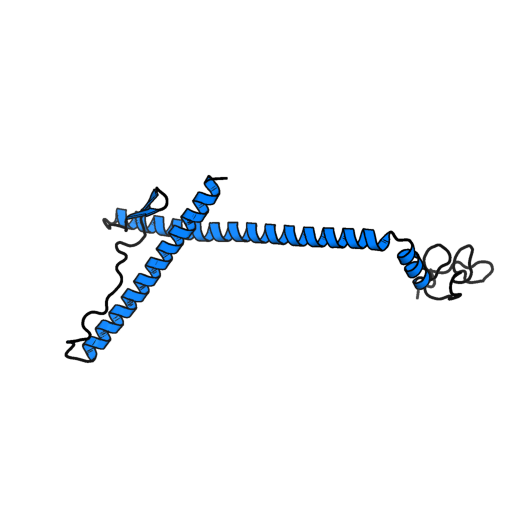 119 LEU A N 1
ATOM 999 C CA . LEU A 1 119 ? 10.150 10.814 -17.452 1.00 96.44 119 LEU A CA 1
ATOM 1000 C C . LEU A 1 119 ? 11.674 10.765 -17.634 1.00 96.44 119 LEU A C 1
ATOM 1002 O O . LEU A 1 119 ? 12.197 11.295 -18.612 1.00 96.44 119 LEU A O 1
ATOM 1006 N N . PRO A 1 120 ? 12.410 10.077 -16.741 1.00 97.44 120 PRO A N 1
ATOM 1007 C CA . PRO A 1 120 ? 13.876 10.075 -16.734 1.00 97.44 120 PRO A CA 1
ATOM 1008 C C . PRO A 1 120 ? 14.484 9.105 -17.770 1.00 97.44 120 PRO A C 1
ATOM 1010 O O . PRO A 1 120 ? 15.454 8.407 -17.473 1.00 97.44 120 PRO A O 1
ATOM 1013 N N . PHE A 1 121 ? 13.869 8.982 -18.945 1.00 97.25 121 PHE A N 1
ATOM 1014 C CA . PHE A 1 121 ? 14.315 8.159 -20.073 1.00 97.25 121 PHE A CA 1
ATOM 1015 C C . PHE A 1 121 ? 13.645 8.641 -21.364 1.00 97.25 121 PHE A C 1
ATOM 1017 O O . PHE A 1 121 ? 12.588 9.250 -21.296 1.00 97.25 121 PHE A O 1
ATOM 1024 N N . GLU A 1 122 ? 14.249 8.371 -22.520 1.00 97.31 122 GLU A N 1
ATOM 1025 C CA . GLU A 1 122 ? 13.854 8.966 -23.814 1.00 97.31 122 GLU A CA 1
ATOM 1026 C C . GLU A 1 122 ? 12.711 8.204 -24.505 1.00 97.31 122 GLU A C 1
ATOM 1028 O O . GLU A 1 122 ? 11.779 8.805 -25.022 1.00 97.31 122 GLU A O 1
ATOM 1033 N N . HIS A 1 123 ? 12.739 6.872 -24.436 1.00 96.50 123 HIS A N 1
ATOM 1034 C CA . HIS A 1 123 ? 11.779 5.977 -25.093 1.00 96.50 123 HIS A CA 1
ATOM 1035 C C . HIS A 1 123 ? 11.331 4.822 -24.183 1.00 96.50 123 HIS A C 1
ATOM 1037 O O . HIS A 1 123 ? 12.042 4.436 -23.238 1.00 96.50 123 HIS A O 1
ATOM 1043 N N . LEU A 1 124 ? 10.168 4.246 -24.498 1.00 96.69 124 LEU A N 1
ATOM 1044 C CA . LEU A 1 124 ? 9.558 3.106 -23.805 1.00 96.69 124 LEU A CA 1
ATOM 1045 C C . LEU A 1 124 ? 9.228 1.975 -24.792 1.00 96.69 124 LEU A C 1
ATOM 1047 O O . LEU A 1 124 ? 8.142 1.398 -24.757 1.00 96.69 124 LEU A O 1
ATOM 1051 N N . ASP A 1 125 ? 10.172 1.655 -25.667 1.00 96.25 125 ASP A N 1
ATOM 1052 C CA . ASP A 1 125 ? 9.953 0.641 -26.693 1.00 96.25 125 ASP A CA 1
ATOM 1053 C C . ASP A 1 125 ? 10.102 -0.761 -26.112 1.00 96.25 125 ASP A C 1
ATOM 1055 O O . ASP A 1 125 ? 11.022 -1.050 -25.336 1.00 96.25 125 ASP A O 1
ATOM 1059 N N . LYS A 1 126 ? 9.166 -1.644 -26.468 1.00 96.25 126 LYS A N 1
ATOM 1060 C CA . LYS A 1 126 ? 9.244 -3.053 -26.090 1.00 96.25 126 LYS A CA 1
ATOM 1061 C C . LYS A 1 126 ? 10.353 -3.699 -26.926 1.00 96.25 126 LYS A C 1
ATOM 1063 O O . LYS A 1 126 ? 10.250 -3.684 -28.151 1.00 96.25 126 LYS A O 1
ATOM 1068 N N . PRO A 1 127 ? 11.379 -4.298 -26.303 1.00 95.44 127 PRO A N 1
ATOM 1069 C CA . PRO A 1 127 ? 12.424 -4.961 -27.060 1.00 95.44 127 PRO A CA 1
ATOM 1070 C C . PRO A 1 127 ? 11.845 -6.156 -27.813 1.00 95.44 127 PRO A C 1
ATOM 1072 O O . PRO A 1 127 ? 11.003 -6.899 -27.296 1.00 95.44 127 PRO A O 1
ATOM 1075 N N . SER A 1 128 ? 12.327 -6.348 -29.034 1.00 93.69 128 SER A N 1
ATOM 1076 C CA . SER A 1 128 ? 12.012 -7.486 -29.890 1.00 93.69 128 SER A CA 1
ATOM 1077 C C . SER A 1 128 ? 13.280 -8.299 -30.114 1.00 93.69 128 SER A C 1
ATOM 1079 O O . SER A 1 128 ? 14.315 -7.732 -30.471 1.00 93.69 128 SER A O 1
ATOM 1081 N N . LEU A 1 129 ? 13.212 -9.618 -29.946 1.00 91.56 129 LEU A N 1
ATOM 1082 C CA . LEU A 1 129 ? 14.331 -10.489 -30.288 1.00 91.56 129 LEU A CA 1
ATOM 1083 C C . LEU A 1 129 ? 14.496 -10.485 -31.816 1.00 91.56 129 LEU A C 1
ATOM 1085 O O . LEU A 1 129 ? 13.660 -11.032 -32.533 1.00 91.56 129 LEU A O 1
ATOM 1089 N N . LYS A 1 130 ? 15.542 -9.826 -32.323 1.00 84.00 130 LYS A N 1
ATOM 1090 C CA . LYS A 1 130 ? 15.819 -9.786 -33.763 1.00 84.00 130 LYS A CA 1
ATOM 1091 C C . LYS A 1 130 ? 16.388 -11.138 -34.221 1.00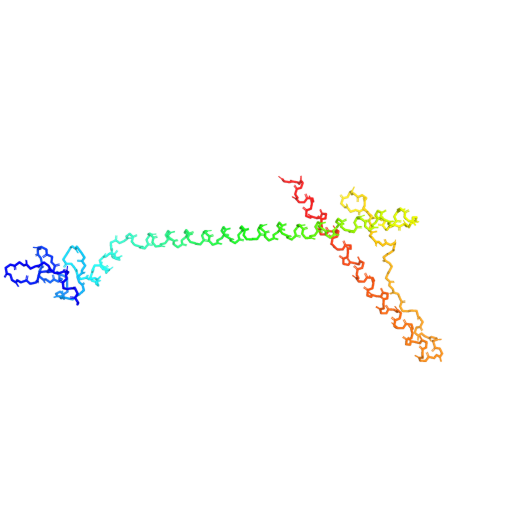 84.00 130 LYS A C 1
ATOM 1093 O O . LYS A 1 130 ? 17.424 -11.562 -33.717 1.00 84.00 130 LYS A O 1
ATOM 1098 N N . GLY A 1 131 ? 15.718 -11.777 -35.187 1.00 69.69 131 GLY A N 1
ATOM 1099 C CA . GLY A 1 131 ? 16.319 -12.766 -36.093 1.00 69.69 131 GLY A CA 1
ATOM 1100 C C . GLY A 1 131 ? 16.443 -14.219 -35.619 1.00 69.69 131 GLY A C 1
ATOM 1101 O O . GLY A 1 131 ? 17.510 -14.789 -35.772 1.00 69.69 131 GLY A O 1
ATOM 1102 N N . SER A 1 132 ? 15.392 -14.893 -35.134 1.00 59.00 132 SER A N 1
ATOM 1103 C CA . SER A 1 132 ? 15.513 -16.345 -34.867 1.00 59.00 132 SER A CA 1
ATOM 1104 C C . SER A 1 132 ? 15.624 -17.215 -36.130 1.00 59.00 132 SER A C 1
ATOM 1106 O O . SER A 1 132 ? 16.110 -18.335 -36.039 1.00 59.00 132 SER A O 1
ATOM 1108 N N . LYS A 1 133 ? 15.172 -16.727 -37.294 1.00 65.06 133 LYS A N 1
ATOM 1109 C CA . LYS A 1 133 ? 14.986 -17.562 -38.493 1.00 65.06 133 LYS A CA 1
ATOM 1110 C C . LYS A 1 133 ? 16.208 -17.689 -39.417 1.00 65.06 133 LYS A C 1
ATOM 1112 O O . LYS A 1 133 ? 16.202 -18.589 -40.241 1.00 65.06 133 LYS A O 1
ATOM 1117 N N . TYR A 1 134 ? 17.235 -16.839 -39.287 1.00 64.38 134 TYR A N 1
ATOM 1118 C CA . TYR A 1 134 ? 18.337 -16.754 -40.273 1.00 64.38 134 TYR A CA 1
ATOM 1119 C C . TYR A 1 134 ? 19.731 -16.515 -39.665 1.00 64.38 134 TYR A C 1
ATOM 1121 O O . TYR A 1 134 ? 20.629 -16.027 -40.344 1.00 64.38 134 TYR A O 1
ATOM 1129 N N . LEU A 1 135 ? 19.932 -16.789 -38.372 1.00 73.00 135 LEU A N 1
ATOM 1130 C CA . LEU A 1 135 ? 21.258 -16.626 -37.766 1.00 73.00 135 LEU A CA 1
ATOM 1131 C C . LEU A 1 135 ? 22.135 -17.834 -38.098 1.00 73.00 135 LEU A C 1
ATOM 1133 O O . LEU A 1 135 ? 21.916 -18.928 -37.582 1.00 73.00 135 LEU A O 1
ATOM 1137 N N . ASN A 1 136 ? 23.156 -17.600 -38.920 1.00 69.50 136 ASN A N 1
ATOM 1138 C CA . ASN A 1 136 ? 24.057 -18.633 -39.437 1.00 69.50 136 ASN A CA 1
ATOM 1139 C C . ASN A 1 136 ? 25.002 -19.213 -38.366 1.00 69.50 136 ASN A C 1
ATOM 1141 O O . ASN A 1 136 ? 25.679 -20.206 -38.619 1.00 69.50 136 ASN A O 1
ATOM 1145 N N . SER A 1 137 ? 25.066 -18.626 -37.160 1.00 87.06 137 SER A N 1
ATOM 1146 C CA . SER A 1 137 ? 25.943 -19.108 -36.087 1.00 87.06 137 SER A CA 1
ATOM 1147 C C . SER A 1 137 ? 25.314 -19.071 -34.684 1.00 87.06 137 SER A C 1
ATOM 1149 O O . SER A 1 137 ? 24.661 -18.112 -34.259 1.00 87.06 137 SER A O 1
ATOM 1151 N N . LYS A 1 138 ? 25.580 -20.126 -33.899 1.00 88.81 138 LYS A N 1
ATOM 1152 C CA . LYS A 1 138 ? 25.173 -20.263 -32.483 1.00 88.81 138 LYS A CA 1
ATOM 1153 C C . LYS A 1 138 ? 25.720 -19.133 -31.599 1.00 88.81 138 LYS A C 1
ATOM 1155 O O . LYS A 1 138 ? 25.110 -18.777 -30.589 1.00 88.81 138 LYS A O 1
ATOM 1160 N N . THR A 1 139 ? 26.881 -18.583 -31.951 1.00 90.44 139 THR A N 1
ATOM 1161 C CA . THR A 1 139 ? 27.539 -17.478 -31.238 1.00 90.44 139 THR A CA 1
ATOM 1162 C C . THR A 1 139 ? 26.767 -16.171 -31.397 1.00 90.44 139 THR A C 1
ATOM 1164 O O . THR A 1 139 ? 26.515 -15.486 -30.401 1.00 90.44 139 THR A O 1
ATOM 1167 N N . GLU A 1 140 ? 26.314 -15.856 -32.609 1.00 89.19 140 GLU A N 1
ATOM 1168 C CA . GLU A 1 140 ? 25.525 -14.656 -32.889 1.00 89.19 140 GLU A CA 1
ATOM 1169 C C . GLU A 1 140 ? 24.142 -14.712 -32.222 1.00 89.19 140 GLU A C 1
ATOM 1171 O O . GLU A 1 140 ? 23.721 -13.741 -31.587 1.00 89.19 140 GLU A O 1
ATOM 1176 N N . PHE A 1 141 ? 23.493 -15.883 -32.226 1.00 88.50 141 PHE A N 1
ATOM 1177 C CA . PHE A 1 141 ? 22.253 -16.108 -31.474 1.00 88.50 141 PHE A CA 1
ATOM 1178 C C . PHE A 1 141 ? 22.420 -15.828 -29.975 1.00 88.50 141 PHE A C 1
ATOM 1180 O O . PHE A 1 141 ? 21.642 -15.068 -29.393 1.00 88.50 141 PHE A O 1
ATOM 1187 N N . LYS A 1 142 ? 23.471 -16.370 -29.343 1.00 90.88 142 LYS A N 1
ATOM 1188 C CA . LYS A 1 142 ? 23.761 -16.111 -27.921 1.00 90.88 142 LYS A CA 1
ATOM 1189 C C . LYS A 1 142 ? 23.991 -14.622 -27.643 1.00 90.88 142 LYS A C 1
ATOM 1191 O O . LYS A 1 142 ? 23.506 -14.109 -26.631 1.00 90.88 142 LYS A O 1
ATOM 1196 N N . LYS A 1 143 ? 24.704 -13.916 -28.528 1.00 92.38 143 LYS A N 1
ATOM 1197 C CA . LYS A 1 143 ? 24.956 -12.470 -28.402 1.00 92.38 143 LYS A CA 1
ATOM 1198 C C . LYS A 1 143 ? 23.653 -11.668 -28.487 1.00 92.38 143 LYS A C 1
ATOM 1200 O O . LYS A 1 143 ? 23.410 -10.817 -27.628 1.00 92.38 143 LYS A O 1
ATOM 1205 N N . ASN A 1 144 ? 22.795 -11.983 -29.458 1.00 90.69 144 ASN A N 1
ATOM 1206 C CA . ASN A 1 144 ? 21.493 -11.337 -29.633 1.00 90.69 144 ASN A CA 1
ATOM 1207 C C . ASN A 1 144 ? 20.554 -11.612 -28.453 1.00 90.69 144 ASN A C 1
ATOM 1209 O O . ASN A 1 144 ? 19.918 -10.683 -27.952 1.00 90.69 144 ASN A O 1
ATOM 1213 N N . HIS A 1 145 ? 20.534 -12.843 -27.937 1.00 92.56 145 HIS A N 1
ATOM 1214 C CA . HIS A 1 145 ? 19.751 -13.195 -26.752 1.00 92.56 145 HIS A CA 1
ATOM 1215 C C . HIS A 1 145 ? 20.209 -12.416 -25.513 1.00 92.56 145 HIS A C 1
ATOM 1217 O O . HIS A 1 145 ? 19.397 -11.805 -24.817 1.00 92.56 145 HIS A O 1
ATOM 1223 N N . LYS A 1 146 ? 21.524 -12.348 -25.269 1.00 95.12 146 LYS A N 1
ATOM 1224 C CA . LYS A 1 146 ? 22.084 -11.584 -24.146 1.00 95.12 146 LYS A CA 1
ATOM 1225 C C . LYS A 1 146 ? 21.746 -10.092 -24.247 1.00 95.12 146 LYS A C 1
ATOM 1227 O O . LYS A 1 146 ? 21.394 -9.478 -23.240 1.00 95.12 146 LYS A O 1
ATOM 1232 N N . LYS A 1 147 ? 21.813 -9.509 -25.451 1.00 95.19 147 LYS A N 1
ATOM 1233 C CA . LYS A 1 147 ? 21.400 -8.118 -25.700 1.00 95.19 147 LYS A CA 1
ATOM 1234 C C . LYS A 1 147 ? 19.911 -7.918 -25.390 1.00 95.19 147 LYS A C 1
ATOM 1236 O O . LYS A 1 147 ? 19.569 -7.025 -24.616 1.00 95.19 147 LYS A O 1
ATOM 1241 N N . TYR A 1 148 ? 19.053 -8.795 -25.907 1.00 95.31 148 TYR A N 1
ATOM 1242 C CA . TYR A 1 148 ? 17.610 -8.772 -25.660 1.00 95.31 148 TYR A CA 1
ATOM 1243 C C . TYR A 1 148 ? 17.263 -8.858 -24.166 1.00 95.31 148 TYR A C 1
ATOM 1245 O O . TYR A 1 148 ? 16.392 -8.131 -23.684 1.00 95.31 148 TYR A O 1
ATOM 1253 N N . GLU A 1 149 ? 17.955 -9.701 -23.397 1.00 96.06 149 GLU A N 1
ATOM 1254 C CA . GLU A 1 149 ? 17.747 -9.800 -21.949 1.00 96.06 149 GLU A CA 1
ATOM 1255 C C . GLU A 1 149 ? 18.069 -8.498 -21.208 1.00 96.06 149 GLU A C 1
ATOM 1257 O O . GLU A 1 149 ? 17.372 -8.136 -20.252 1.00 96.06 149 GLU A O 1
ATOM 1262 N N . VAL A 1 150 ? 19.137 -7.806 -21.614 1.00 96.81 150 VAL A N 1
ATOM 1263 C CA . VAL A 1 150 ? 19.531 -6.516 -21.032 1.00 96.81 150 VAL A CA 1
ATOM 1264 C C . VAL A 1 150 ? 18.488 -5.451 -21.362 1.00 96.81 150 VAL A C 1
ATOM 1266 O O . VAL A 1 150 ? 17.997 -4.781 -20.450 1.00 96.81 150 VAL A O 1
ATOM 1269 N N . GLU A 1 151 ? 18.078 -5.351 -22.626 1.00 96.31 151 GLU A N 1
ATOM 1270 C CA . GLU A 1 151 ? 17.030 -4.421 -23.064 1.00 96.31 151 GLU A CA 1
ATOM 1271 C C . GLU A 1 151 ? 15.692 -4.711 -22.367 1.00 96.31 151 GLU A C 1
ATOM 1273 O O . GLU A 1 151 ? 15.011 -3.798 -21.902 1.00 96.31 151 GLU A O 1
ATOM 1278 N N . THR A 1 152 ? 15.337 -5.986 -22.191 1.00 96.81 152 THR A N 1
ATOM 1279 C CA . THR A 1 152 ? 14.121 -6.409 -21.478 1.00 96.81 152 THR A CA 1
ATOM 1280 C C . THR A 1 152 ? 14.164 -6.025 -20.004 1.00 96.81 152 THR A C 1
ATOM 1282 O O . THR A 1 152 ? 13.152 -5.594 -19.437 1.00 96.81 152 THR A O 1
ATOM 1285 N N . ARG A 1 153 ? 15.325 -6.158 -19.353 1.00 97.38 153 ARG A N 1
ATOM 1286 C CA . ARG A 1 153 ? 15.514 -5.700 -17.969 1.00 97.38 153 ARG A CA 1
ATOM 1287 C C . ARG A 1 153 ? 15.356 -4.187 -17.856 1.00 97.38 153 ARG A C 1
ATOM 1289 O O . ARG A 1 153 ? 14.670 -3.727 -16.938 1.00 97.38 153 ARG A O 1
ATOM 1296 N N . ASP A 1 154 ? 15.934 -3.430 -18.782 1.00 96.94 154 ASP A N 1
ATOM 1297 C CA . ASP A 1 154 ? 15.801 -1.974 -18.817 1.00 96.94 154 ASP A CA 1
ATOM 1298 C C . ASP A 1 154 ? 14.352 -1.531 -19.085 1.00 96.94 154 ASP A C 1
ATOM 1300 O O . ASP A 1 154 ? 13.796 -0.726 -18.335 1.00 96.94 154 ASP A O 1
ATOM 1304 N N . TYR A 1 155 ? 13.673 -2.150 -20.052 1.00 97.31 155 TYR A N 1
ATOM 1305 C CA . TYR A 1 155 ? 12.252 -1.929 -20.326 1.00 97.31 155 TYR A CA 1
ATOM 1306 C C . TYR A 1 155 ? 11.379 -2.175 -19.085 1.00 97.31 155 TYR A C 1
ATOM 1308 O O . TYR A 1 155 ? 10.589 -1.316 -18.683 1.00 97.31 155 TYR A O 1
ATOM 1316 N N . LYS A 1 156 ? 11.578 -3.305 -18.389 1.00 97.44 156 LYS A N 1
ATOM 1317 C CA . LYS A 1 156 ? 10.875 -3.601 -17.126 1.00 97.44 156 LYS A CA 1
ATOM 1318 C C . LYS A 1 156 ? 11.159 -2.545 -16.053 1.00 97.44 156 LYS A C 1
ATOM 1320 O O . LYS A 1 156 ? 10.256 -2.181 -15.295 1.00 97.44 156 LYS A O 1
ATOM 1325 N N . ARG A 1 157 ? 12.391 -2.031 -15.968 1.00 97.69 157 ARG A N 1
ATOM 1326 C CA . ARG A 1 157 ? 12.747 -0.936 -15.051 1.00 97.69 157 ARG A CA 1
ATOM 1327 C C . ARG A 1 157 ? 11.998 0.351 -15.409 1.00 97.69 157 ARG A C 1
ATOM 1329 O O . ARG A 1 157 ? 11.414 0.957 -14.508 1.00 97.69 157 ARG A O 1
ATOM 1336 N N . LYS A 1 158 ? 11.960 0.739 -16.685 1.00 97.62 158 LYS A N 1
ATOM 1337 C CA . LYS A 1 158 ? 11.223 1.917 -17.175 1.00 97.62 158 LYS A CA 1
ATOM 1338 C C . LYS A 1 158 ? 9.721 1.812 -16.891 1.00 97.62 158 LYS A C 1
ATOM 1340 O O . LYS A 1 158 ? 9.135 2.752 -16.354 1.00 97.62 158 LYS A O 1
ATOM 1345 N N . LEU A 1 159 ? 9.118 0.640 -17.108 1.00 97.12 159 LEU A N 1
ATOM 1346 C CA . LEU A 1 159 ? 7.718 0.379 -16.747 1.00 97.12 159 LEU A CA 1
ATOM 1347 C C . LEU A 1 159 ? 7.448 0.552 -15.248 1.00 97.12 159 LEU A C 1
ATOM 1349 O O . LEU A 1 159 ? 6.430 1.131 -14.868 1.00 97.12 159 LEU A O 1
ATOM 1353 N N . ARG A 1 160 ? 8.359 0.102 -14.374 1.00 97.31 160 ARG A N 1
ATOM 1354 C CA . ARG A 1 160 ? 8.225 0.322 -12.921 1.00 97.31 160 ARG A CA 1
ATOM 1355 C C . ARG A 1 160 ? 8.258 1.808 -12.566 1.00 97.31 160 ARG A C 1
ATOM 1357 O O . ARG A 1 160 ? 7.506 2.228 -11.690 1.00 97.31 160 ARG A O 1
ATOM 1364 N N . ILE A 1 161 ? 9.103 2.597 -13.232 1.00 96.69 161 ILE A N 1
ATOM 1365 C CA . ILE A 1 161 ? 9.153 4.055 -13.046 1.00 96.69 161 ILE A CA 1
ATOM 1366 C C . ILE A 1 161 ? 7.821 4.679 -13.475 1.00 96.69 161 ILE A C 1
ATOM 1368 O O . ILE A 1 161 ? 7.208 5.385 -12.678 1.00 96.69 161 ILE A O 1
ATOM 1372 N N . LEU A 1 162 ? 7.319 4.353 -14.669 1.00 96.19 162 LEU A N 1
ATOM 1373 C CA . LEU A 1 162 ? 6.011 4.823 -15.137 1.00 96.19 162 LEU A CA 1
ATOM 1374 C C . LEU A 1 162 ? 4.880 4.441 -14.162 1.00 96.19 162 LEU A C 1
ATOM 1376 O O . LEU A 1 162 ? 4.028 5.267 -13.833 1.00 96.19 162 LEU A O 1
ATOM 1380 N N . GLY A 1 163 ? 4.896 3.212 -13.640 1.00 95.44 163 GLY A N 1
ATOM 1381 C CA . GLY A 1 163 ? 3.946 2.755 -12.626 1.00 95.44 163 GLY A CA 1
ATOM 1382 C C . GLY A 1 163 ? 4.007 3.569 -11.327 1.00 95.44 163 GLY A C 1
ATOM 1383 O O . GLY A 1 163 ? 2.964 3.869 -10.743 1.00 95.44 163 GLY A O 1
ATOM 1384 N N . LEU A 1 164 ? 5.203 3.984 -10.891 1.00 95.31 164 LEU A N 1
ATOM 1385 C CA . LEU A 1 164 ? 5.364 4.880 -9.740 1.00 95.31 164 LEU A CA 1
ATOM 1386 C C . LEU A 1 164 ? 4.751 6.258 -10.000 1.00 95.31 164 LEU A C 1
ATOM 1388 O O . LEU A 1 164 ? 4.074 6.769 -9.110 1.00 95.31 164 LEU A O 1
ATOM 1392 N N . TYR A 1 165 ? 4.928 6.824 -11.197 1.00 94.38 165 TYR A N 1
ATOM 1393 C CA . TYR A 1 165 ? 4.298 8.092 -11.580 1.00 94.38 165 TYR A CA 1
ATOM 1394 C C . TYR A 1 165 ? 2.770 7.988 -11.576 1.00 94.38 165 TYR A C 1
ATOM 1396 O O . TYR A 1 165 ? 2.108 8.792 -10.922 1.00 94.38 165 TYR A O 1
ATOM 1404 N N . LYS A 1 166 ? 2.197 6.951 -12.203 1.00 94.25 166 LYS A N 1
ATOM 1405 C CA . LYS A 1 166 ? 0.742 6.708 -12.166 1.00 94.25 166 LYS A CA 1
ATOM 1406 C C . LYS A 1 166 ? 0.224 6.607 -10.729 1.00 94.25 166 LYS A C 1
ATOM 1408 O O . LYS A 1 166 ? -0.768 7.239 -10.370 1.00 94.25 166 LYS A O 1
ATOM 1413 N N . LYS A 1 167 ? 0.924 5.851 -9.876 1.00 92.38 167 LYS A N 1
ATOM 1414 C CA . LYS A 1 167 ? 0.567 5.712 -8.459 1.00 92.38 167 LYS A CA 1
ATOM 1415 C C . LYS A 1 167 ? 0.639 7.048 -7.717 1.00 92.38 167 LYS A C 1
ATOM 1417 O O . LYS A 1 167 ? -0.275 7.353 -6.956 1.00 92.38 167 LYS A O 1
ATOM 1422 N N . TYR A 1 168 ? 1.694 7.827 -7.944 1.00 92.56 168 TYR A N 1
ATOM 1423 C CA . TYR A 1 168 ? 1.882 9.148 -7.350 1.00 92.56 168 TYR A CA 1
ATOM 1424 C C . TYR A 1 168 ? 0.745 10.106 -7.716 1.00 92.56 168 TYR A C 1
ATOM 1426 O O . TYR A 1 168 ? 0.094 10.644 -6.822 1.00 92.56 168 TYR A O 1
ATOM 1434 N N . PHE A 1 169 ? 0.437 10.254 -9.005 1.00 90.00 169 PHE A N 1
ATOM 1435 C CA . PHE A 1 169 ? -0.630 11.149 -9.452 1.00 90.00 169 PHE A CA 1
ATOM 1436 C C . PHE A 1 169 ? -2.016 10.713 -8.963 1.00 90.00 169 PHE A C 1
ATOM 1438 O O . PHE A 1 169 ? -2.835 11.559 -8.612 1.00 90.00 169 PHE A O 1
ATOM 1445 N N . ASN A 1 170 ? -2.274 9.408 -8.857 1.00 88.81 170 ASN A N 1
ATOM 1446 C CA . ASN A 1 170 ? -3.521 8.905 -8.276 1.00 88.81 170 ASN A CA 1
ATOM 1447 C C . ASN A 1 170 ? -3.653 9.234 -6.781 1.00 88.81 170 ASN A C 1
ATOM 1449 O O . ASN A 1 170 ? -4.762 9.472 -6.306 1.00 88.81 170 ASN A O 1
ATOM 1453 N N . ILE A 1 171 ? -2.546 9.245 -6.031 1.00 86.75 171 ILE A N 1
ATOM 1454 C CA . ILE A 1 171 ? -2.537 9.692 -4.630 1.00 86.75 171 ILE A CA 1
ATOM 1455 C C . ILE A 1 171 ? -2.778 11.205 -4.569 1.00 86.75 171 ILE A C 1
ATOM 1457 O O . ILE A 1 171 ? -3.656 11.641 -3.829 1.00 86.75 171 ILE A O 1
ATOM 1461 N N . TYR A 1 172 ? -2.060 11.976 -5.390 1.00 84.38 172 TYR A N 1
ATOM 1462 C CA . TYR A 1 172 ? -2.135 13.438 -5.433 1.00 84.38 172 TYR A CA 1
ATOM 1463 C C . TYR A 1 172 ? -3.538 13.965 -5.781 1.00 84.38 172 TYR A C 1
ATOM 1465 O O . TYR A 1 172 ? -4.030 14.901 -5.154 1.00 84.38 172 TYR A O 1
ATOM 1473 N N . LEU A 1 173 ? -4.228 13.339 -6.741 1.00 82.69 173 LEU A N 1
ATOM 1474 C CA . LEU A 1 173 ? -5.605 13.715 -7.076 1.00 82.69 173 LEU A CA 1
ATOM 1475 C C . LEU A 1 173 ? -6.586 13.428 -5.938 1.00 82.69 173 LEU A C 1
ATOM 1477 O O . LEU A 1 173 ? -7.471 14.239 -5.673 1.00 82.69 173 LEU A O 1
ATOM 1481 N N . LYS A 1 174 ? -6.431 12.289 -5.249 1.00 82.94 174 LYS A N 1
ATOM 1482 C CA . LYS A 1 174 ? -7.298 11.934 -4.115 1.00 82.94 174 LYS A CA 1
ATOM 1483 C C . LYS A 1 174 ? -7.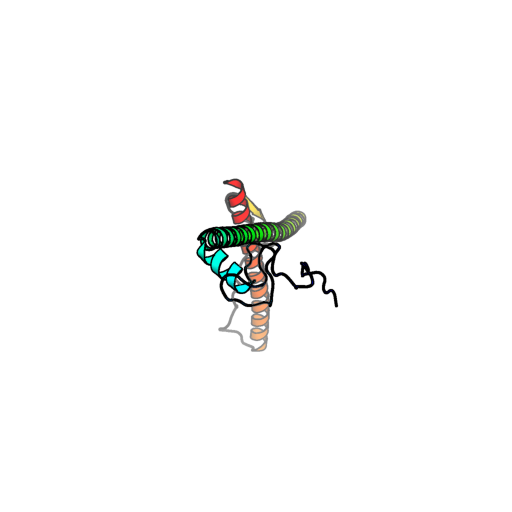176 12.926 -2.962 1.00 82.94 174 LYS A C 1
ATOM 1485 O O . LYS A 1 174 ? -8.140 13.085 -2.231 1.00 82.94 174 LYS A O 1
ATOM 1490 N N . THR A 1 175 ? -6.023 13.575 -2.805 1.00 78.94 175 THR A N 1
ATOM 1491 C CA . THR A 1 175 ? -5.812 14.615 -1.787 1.00 78.94 175 THR A CA 1
ATOM 1492 C C . THR A 1 175 ? -6.272 16.009 -2.209 1.00 78.94 175 THR A C 1
ATOM 1494 O O . THR A 1 175 ? -6.334 16.875 -1.355 1.00 78.94 175 THR A O 1
ATOM 1497 N N . LYS A 1 176 ? -6.551 16.255 -3.498 1.00 73.56 176 LYS A N 1
ATOM 1498 C CA . LYS A 1 176 ? -7.049 17.557 -3.986 1.00 73.56 176 LYS A CA 1
ATOM 1499 C C . LYS A 1 176 ? -8.576 17.652 -4.055 1.00 73.56 176 LYS A C 1
ATOM 1501 O O . LYS A 1 176 ? -9.098 18.754 -4.105 1.00 73.56 176 LYS A O 1
ATOM 1506 N N . LYS A 1 177 ? -9.273 16.514 -4.147 1.00 71.75 177 LYS A N 1
ATOM 1507 C CA . LYS A 1 177 ? -10.735 16.450 -4.327 1.00 71.75 177 LYS A CA 1
ATOM 1508 C C . LYS A 1 177 ? -11.537 16.384 -3.019 1.00 71.75 177 LYS A C 1
ATOM 1510 O O . LYS A 1 177 ? -12.758 16.321 -3.094 1.00 71.75 177 LYS A O 1
ATOM 1515 N N . GLY A 1 178 ? -10.886 16.338 -1.862 1.00 53.94 178 GLY A N 1
ATOM 1516 C CA . GLY A 1 178 ? -11.534 16.293 -0.550 1.00 53.94 178 GLY A CA 1
ATOM 1517 C C . GLY A 1 178 ? -10.747 17.109 0.446 1.00 53.94 178 GLY A C 1
ATOM 1518 O O . GLY A 1 178 ? -11.390 17.624 1.377 1.00 53.94 178 GLY A O 1
#